Protein AF-A0A9E3PNP5-F1 (afdb_monomer)

Secondary structure (DSSP, 8-state):
--EEESS-EE-TTT--EE-TT-B-SSPPPHHHHHHHHHTTSEEETT----S----------------GGGS-HHHHHHHHHHTT---TT--SHHHHHHHHHHHHHHT--

Radius of 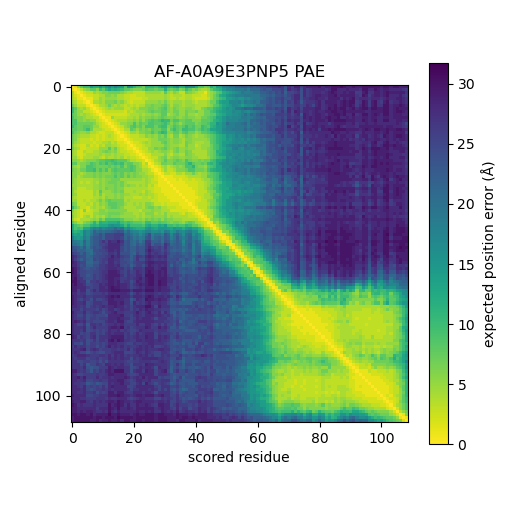gyration: 21.62 Å; Cα contacts (8 Å, |Δi|>4): 100; chains: 1; bounding box: 32×52×52 Å

Nearest PDB structures (foldseek):
  2kve-assembly1_A  TM=7.311E-01  e=4.045E+00  Homo sapiens
  2ld7-assembly1_A  TM=5.397E-01  e=1.822E+00  Mus musculus
  6hix-assembly1_AI  TM=6.394E-01  e=3.785E+00  Trypanosoma brucei brucei

Mean predicted aligned error: 17.45 Å

pLDDT: mean 71.56, std 14.16, range [37.72, 86.31]

Solvent-accessible surface area (backbone atoms only — not comparable to full-atom values): 6914 Å² total; per-residue (Å²): 131,62,34,29,22,60,31,74,40,65,42,84,90,77,68,46,76,42,47,57,73,35,73,53,76,76,78,67,53,72,72,55,42,51,52,32,37,74,70,48,29,35,40,60,69,82,67,78,75,85,69,91,75,72,88,82,73,84,75,92,76,87,75,97,64,85,61,66,84,77,50,50,62,68,57,48,50,50,52,23,59,76,68,71,48,82,56,85,89,50,81,48,60,68,52,40,47,50,49,46,51,51,55,64,62,67,74,71,128

Structure (mmCIF, N/CA/C/O backbone):
data_AF-A0A9E3PNP5-F1
#
_entry.id   AF-A0A9E3PNP5-F1
#
loop_
_atom_site.group_PDB
_atom_site.id
_atom_site.type_symbol
_atom_site.label_atom_id
_atom_site.label_alt_id
_atom_site.label_comp_id
_atom_site.label_asym_id
_atom_site.label_entity_id
_atom_site.label_seq_id
_atom_site.pdbx_PDB_ins_code
_atom_site.Cartn_x
_atom_site.Cartn_y
_atom_site.Cartn_z
_atom_site.occupancy
_atom_site.B_iso_or_equiv
_atom_site.auth_seq_id
_atom_site.auth_comp_id
_atom_site.auth_asym_id
_atom_site.auth_atom_id
_atom_site.pdbx_PDB_model_num
ATOM 1 N N . MET A 1 1 ? 15.168 14.556 7.416 1.00 58.06 1 MET A N 1
ATOM 2 C CA . MET A 1 1 ? 14.121 14.536 6.367 1.00 58.06 1 MET A CA 1
ATOM 3 C C . MET A 1 1 ? 12.791 14.303 7.069 1.00 58.06 1 MET A C 1
ATOM 5 O O . MET A 1 1 ? 12.699 13.333 7.808 1.00 58.06 1 MET A O 1
ATOM 9 N N . PRO A 1 2 ? 11.783 15.183 6.935 1.00 71.56 2 PRO A N 1
ATOM 10 C CA . PRO A 1 2 ? 10.593 15.079 7.773 1.00 71.56 2 PRO A CA 1
ATOM 11 C C . PRO A 1 2 ? 9.745 13.851 7.407 1.00 71.56 2 PRO A C 1
ATOM 13 O O . PRO A 1 2 ? 9.424 13.627 6.241 1.00 71.56 2 PRO A O 1
ATOM 16 N N . TYR A 1 3 ? 9.365 13.066 8.416 1.00 78.12 3 TYR A N 1
ATOM 17 C CA . TYR A 1 3 ? 8.418 11.960 8.276 1.00 78.12 3 TYR A CA 1
ATOM 18 C C . TYR A 1 3 ? 7.027 12.410 8.715 1.00 78.12 3 TYR A C 1
ATOM 20 O O . TYR A 1 3 ? 6.858 12.995 9.788 1.00 78.12 3 TYR A O 1
ATOM 28 N N . VAL A 1 4 ? 6.027 12.124 7.887 1.00 83.00 4 VAL A N 1
ATOM 29 C CA . VAL A 1 4 ? 4.620 12.438 8.150 1.00 83.00 4 VAL A CA 1
ATOM 30 C C . VAL A 1 4 ? 3.878 11.156 8.471 1.00 83.00 4 VAL A C 1
ATOM 32 O O . VAL A 1 4 ? 4.035 10.132 7.803 1.00 83.00 4 VAL A O 1
ATOM 35 N N . VAL A 1 5 ? 3.048 11.218 9.499 1.00 84.69 5 VAL A N 1
ATOM 36 C CA . VAL A 1 5 ? 2.220 10.107 9.948 1.00 84.69 5 VAL A CA 1
ATOM 37 C C . VAL A 1 5 ? 1.080 9.910 8.957 1.00 84.69 5 VAL A C 1
ATOM 39 O O . VAL A 1 5 ? 0.356 10.844 8.626 1.00 84.69 5 VAL A O 1
ATOM 42 N N . LYS A 1 6 ? 0.932 8.697 8.427 1.00 81.38 6 LYS A N 1
ATOM 43 C CA . LYS A 1 6 ? -0.122 8.353 7.460 1.00 81.38 6 LYS A CA 1
ATOM 44 C C . LYS A 1 6 ? -1.346 7.751 8.150 1.00 81.38 6 LYS A C 1
ATOM 46 O O . LYS A 1 6 ? -2.465 7.996 7.710 1.00 81.38 6 LYS A O 1
ATOM 51 N N . ALA A 1 7 ? -1.130 6.974 9.204 1.00 77.69 7 ALA A N 1
ATOM 52 C CA . ALA A 1 7 ? -2.159 6.301 9.989 1.00 77.69 7 ALA A CA 1
ATOM 53 C C . ALA A 1 7 ? -1.896 6.559 11.474 1.00 77.69 7 ALA A C 1
ATOM 55 O O . ALA A 1 7 ? -0.740 6.760 11.841 1.00 77.69 7 ALA A O 1
ATOM 56 N N . GLU A 1 8 ? -2.938 6.571 12.316 1.00 81.62 8 GLU A N 1
ATOM 57 C CA . GLU A 1 8 ? -2.735 6.788 13.751 1.00 81.62 8 GLU A CA 1
ATOM 58 C C . GLU A 1 8 ? -1.709 5.782 14.286 1.00 81.62 8 GLU A C 1
ATOM 60 O O . GLU A 1 8 ? -1.812 4.575 14.061 1.00 81.62 8 GLU A O 1
ATOM 65 N N . CYS A 1 9 ? -0.675 6.279 14.951 1.00 76.19 9 CYS A N 1
ATOM 66 C CA . CYS A 1 9 ? 0.361 5.419 15.489 1.00 76.19 9 CYS A CA 1
ATOM 67 C C . CYS A 1 9 ? 0.867 5.975 16.807 1.00 76.19 9 CYS A C 1
ATOM 69 O O . CYS A 1 9 ? 0.992 7.186 16.991 1.00 76.19 9 CYS A O 1
ATOM 71 N N . VAL A 1 10 ? 1.166 5.077 17.735 1.00 78.94 10 VAL A N 1
ATOM 72 C CA . VAL A 1 10 ? 1.774 5.440 19.011 1.00 78.94 10 VAL A CA 1
ATOM 73 C C . VAL A 1 10 ? 3.262 5.183 18.898 1.00 78.94 10 VAL A C 1
ATOM 75 O O . VAL A 1 10 ? 3.677 4.065 18.592 1.00 78.94 10 VAL A O 1
ATOM 78 N N . ASP A 1 11 ? 4.070 6.212 19.126 1.00 75.06 11 ASP A N 1
ATOM 79 C CA . ASP A 1 11 ? 5.506 6.013 19.237 1.00 75.06 11 ASP A CA 1
ATOM 80 C C . ASP A 1 11 ? 5.812 5.269 20.537 1.00 75.06 11 ASP A C 1
ATOM 82 O O . ASP A 1 11 ? 5.492 5.732 21.628 1.00 75.06 11 ASP A O 1
ATOM 86 N N . VAL A 1 12 ? 6.458 4.114 20.418 1.00 70.00 12 VAL A N 1
ATOM 87 C CA . VAL A 1 12 ? 6.821 3.258 21.553 1.00 70.00 12 VAL A CA 1
ATOM 88 C C . VAL A 1 12 ? 7.871 3.927 22.449 1.00 70.00 12 VAL A C 1
ATOM 90 O O .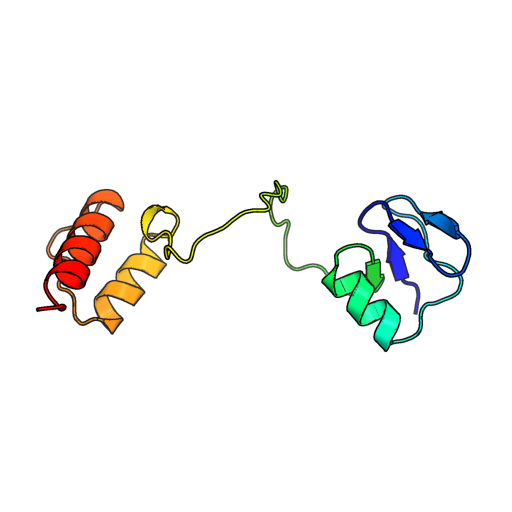 VAL A 1 12 ? 7.939 3.627 23.637 1.00 70.00 12 VAL A O 1
ATOM 93 N N . ARG A 1 13 ? 8.678 4.853 21.912 1.00 69.69 13 ARG A N 1
ATOM 94 C CA . ARG A 1 13 ? 9.751 5.527 22.663 1.00 69.69 13 ARG A CA 1
ATOM 95 C C . ARG A 1 13 ? 9.222 6.649 23.548 1.00 69.69 13 ARG A C 1
ATOM 97 O O . ARG A 1 13 ? 9.649 6.781 24.690 1.00 69.69 13 ARG A O 1
ATOM 104 N N . SER A 1 14 ? 8.326 7.471 23.008 1.00 68.94 14 SER A N 1
ATOM 105 C CA . SER A 1 14 ? 7.749 8.619 23.717 1.00 68.94 14 SER A CA 1
ATOM 106 C C . SER A 1 14 ? 6.370 8.346 24.321 1.00 68.94 14 SER A C 1
ATOM 108 O O . SER A 1 14 ? 5.883 9.153 25.110 1.00 68.94 14 SER A O 1
ATOM 110 N N . GLY A 1 15 ? 5.709 7.249 23.938 1.00 74.31 15 GLY A N 1
ATOM 111 C CA . GLY A 1 15 ? 4.306 6.980 24.266 1.00 74.31 15 GLY A CA 1
ATOM 112 C C . GLY A 1 15 ? 3.329 7.954 23.597 1.00 74.31 15 GLY A C 1
ATOM 113 O O . GLY A 1 15 ? 2.132 7.935 23.891 1.00 74.31 15 GLY A O 1
ATOM 114 N N . LYS A 1 16 ? 3.816 8.836 22.715 1.00 77.19 16 LYS A N 1
ATOM 115 C CA . LYS A 1 16 ? 3.007 9.875 22.088 1.00 77.19 16 LYS A CA 1
ATOM 116 C C . LYS A 1 16 ? 2.182 9.273 20.957 1.00 77.19 16 LYS A C 1
ATOM 118 O O . LYS A 1 16 ? 2.715 8.605 20.073 1.00 77.19 16 LYS A O 1
ATOM 123 N N . ARG A 1 17 ? 0.872 9.523 20.981 1.00 81.50 17 ARG A N 1
ATOM 124 C CA . ARG A 1 17 ? -0.023 9.194 19.866 1.00 81.50 17 ARG A CA 1
ATOM 125 C C . ARG A 1 17 ? 0.119 10.280 18.805 1.00 81.50 17 ARG A C 1
ATOM 127 O O . ARG A 1 17 ? 0.007 11.462 19.123 1.00 81.50 17 ARG A O 1
ATOM 134 N N . PHE A 1 18 ? 0.374 9.863 17.577 1.00 82.19 18 PHE A N 1
ATOM 135 C CA . PHE A 1 18 ? 0.427 10.717 16.403 1.00 82.19 18 PHE A CA 1
ATOM 136 C C . PHE A 1 18 ? -0.786 10.440 15.526 1.00 82.19 18 PHE A C 1
ATOM 138 O O . PHE A 1 18 ? -1.164 9.281 15.335 1.00 82.19 18 PHE A O 1
ATOM 145 N N . PHE A 1 19 ? -1.380 1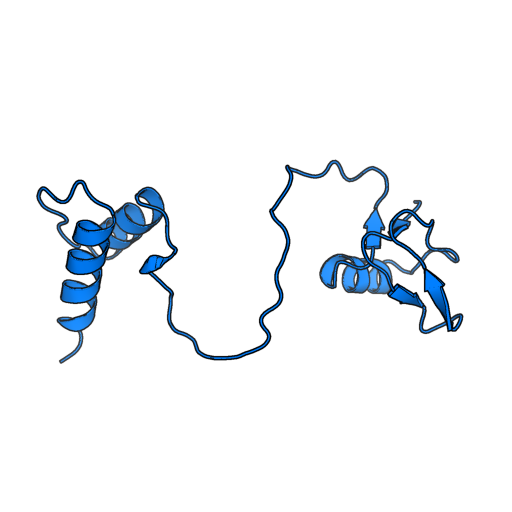1.500 14.989 1.00 81.94 19 PHE A N 1
ATOM 146 C CA . PHE A 1 19 ? -2.512 11.409 14.082 1.00 81.94 19 PHE A CA 1
ATOM 147 C C . PHE A 1 19 ? -2.056 11.479 12.621 1.00 81.94 19 PHE A C 1
ATOM 149 O O . PHE A 1 19 ? -0.986 12.015 12.329 1.00 81.94 19 PHE A O 1
ATOM 156 N N . PRO A 1 20 ? -2.858 10.965 11.675 1.00 82.00 20 PRO A N 1
ATOM 157 C CA . PRO A 1 20 ? -2.614 11.161 10.251 1.00 82.00 20 PRO A CA 1
ATOM 158 C C . PRO A 1 20 ? -2.407 12.645 9.913 1.00 82.00 20 PRO A C 1
ATOM 160 O O . PRO A 1 20 ? -3.266 13.476 10.194 1.00 82.00 20 PRO A O 1
ATOM 163 N N . GLY A 1 21 ? -1.272 12.970 9.300 1.00 77.69 21 GLY A N 1
ATOM 164 C CA . GLY A 1 21 ? -0.848 14.331 8.976 1.00 77.69 21 GLY A CA 1
ATOM 165 C C . GLY A 1 21 ? 0.100 14.968 9.996 1.00 77.69 21 GLY A C 1
ATOM 166 O O . GLY A 1 21 ? 0.711 15.988 9.675 1.00 77.69 21 GLY A O 1
ATOM 167 N N . ASP A 1 22 ? 0.288 14.376 11.181 1.00 82.12 22 ASP A N 1
ATOM 168 C CA . ASP A 1 22 ? 1.269 14.872 12.147 1.00 82.12 22 ASP A CA 1
ATOM 169 C C . ASP A 1 22 ? 2.704 14.615 11.683 1.00 82.12 22 ASP A C 1
ATOM 171 O O . ASP A 1 22 ? 3.025 13.608 11.045 1.00 82.12 22 ASP A O 1
ATOM 175 N N . LYS A 1 23 ? 3.603 15.522 12.071 1.00 81.25 23 LYS A N 1
ATOM 176 C CA . LYS A 1 23 ? 5.045 15.330 11.904 1.00 81.25 23 LYS A CA 1
ATOM 177 C C . LYS A 1 23 ? 5.558 14.412 13.004 1.00 81.25 23 LYS A C 1
ATOM 179 O O . LYS A 1 23 ? 5.411 14.718 14.190 1.00 81.25 23 LYS A O 1
ATOM 184 N N . PHE A 1 24 ? 6.193 13.314 12.613 1.00 78.44 24 PHE A N 1
ATOM 185 C CA . PHE A 1 24 ? 6.798 12.395 13.565 1.00 78.44 24 PHE A CA 1
ATOM 186 C C . PHE A 1 24 ? 8.088 13.010 14.119 1.00 78.44 24 PHE A C 1
ATOM 188 O O . PHE A 1 24 ? 9.052 13.224 13.384 1.00 78.44 24 PHE A O 1
ATOM 195 N N . HIS A 1 25 ? 8.077 13.331 15.413 1.00 72.62 25 HIS A N 1
ATOM 196 C CA . HIS A 1 25 ? 9.214 13.901 16.135 1.00 72.62 25 HIS A CA 1
ATOM 197 C C . HIS A 1 25 ? 9.384 13.205 17.492 1.00 72.62 25 HIS A C 1
ATOM 199 O O . HIS A 1 25 ? 8.404 13.126 18.239 1.00 72.62 25 HIS A O 1
ATOM 205 N N . PRO A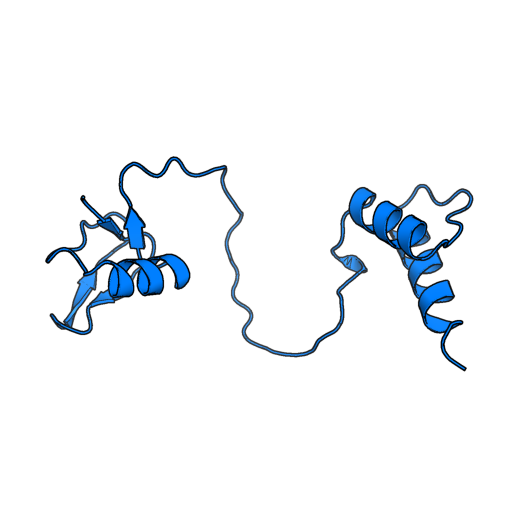 1 26 ? 10.608 12.789 17.869 1.00 71.25 26 PRO A N 1
ATOM 206 C CA . PRO A 1 26 ? 11.887 12.968 17.160 1.00 71.25 26 PRO A CA 1
ATOM 207 C C . PRO A 1 26 ? 11.996 12.153 15.858 1.00 71.25 26 PRO A C 1
ATOM 209 O O . PRO A 1 26 ? 11.245 11.201 15.666 1.00 71.25 26 PRO A O 1
ATOM 212 N N . GLU A 1 27 ? 12.904 12.555 14.958 1.00 74.06 27 GLU A N 1
ATOM 213 C CA . GLU A 1 27 ? 13.106 11.875 13.669 1.00 74.06 27 GLU A CA 1
ATOM 214 C C . GLU A 1 27 ? 13.499 10.401 13.935 1.00 74.06 27 GLU A C 1
ATOM 216 O O . GLU A 1 27 ? 14.403 10.155 14.744 1.00 74.06 27 GLU A O 1
ATOM 221 N N . PRO A 1 28 ? 12.777 9.420 13.363 1.00 74.56 28 PRO A N 1
ATOM 222 C CA . PRO A 1 28 ? 13.082 8.011 13.555 1.00 74.56 28 PRO A CA 1
ATOM 223 C C . PRO A 1 28 ? 14.372 7.655 12.812 1.00 74.56 28 PRO A C 1
ATOM 225 O O . PRO A 1 28 ? 14.694 8.258 11.789 1.00 74.56 28 PRO A O 1
ATOM 228 N N . ASP A 1 29 ? 15.091 6.660 13.327 1.00 80.56 29 ASP A N 1
ATOM 229 C CA . ASP A 1 29 ? 16.249 6.092 12.629 1.00 80.56 29 ASP A CA 1
ATOM 230 C C . ASP A 1 29 ? 15.809 5.386 11.332 1.00 80.56 29 ASP A C 1
ATOM 232 O O . ASP A 1 29 ? 14.630 5.050 11.189 1.00 80.56 29 ASP A O 1
ATOM 236 N N . GLU A 1 30 ? 16.721 5.143 10.393 1.00 76.81 30 GLU A N 1
ATOM 237 C CA . GLU A 1 30 ? 16.403 4.624 9.056 1.00 76.81 30 GLU A CA 1
ATOM 238 C C . GLU A 1 30 ? 15.715 3.248 9.127 1.00 76.81 30 GLU A C 1
ATOM 240 O O . GLU A 1 30 ? 14.681 3.027 8.491 1.00 76.81 30 GLU A O 1
ATOM 245 N N . ASP A 1 31 ? 16.190 2.369 10.014 1.00 78.69 31 ASP A N 1
ATOM 246 C CA . ASP A 1 31 ? 15.567 1.069 10.290 1.00 78.69 31 ASP A CA 1
ATOM 247 C C . ASP A 1 31 ? 14.157 1.207 10.889 1.00 78.69 31 ASP A C 1
ATOM 249 O O . ASP A 1 31 ? 13.230 0.460 10.557 1.00 78.69 31 ASP A O 1
ATOM 253 N N . GLN A 1 32 ? 13.962 2.177 11.787 1.00 76.56 32 GLN A N 1
ATOM 254 C CA . GLN A 1 32 ? 12.663 2.420 12.416 1.00 76.56 32 GLN A CA 1
ATOM 255 C C . GLN A 1 32 ? 11.679 3.009 11.402 1.00 76.56 32 GLN A C 1
ATOM 257 O O . GLN A 1 32 ? 10.525 2.576 11.336 1.00 76.56 32 GLN A O 1
ATOM 262 N N . ALA A 1 33 ? 12.138 3.972 10.603 1.00 77.50 33 ALA A N 1
ATOM 263 C CA . ALA A 1 33 ? 11.382 4.580 9.526 1.00 77.50 33 ALA A CA 1
ATOM 264 C C . ALA A 1 33 ? 10.948 3.517 8.519 1.00 77.50 33 ALA A C 1
ATOM 266 O O . ALA A 1 33 ? 9.762 3.438 8.215 1.00 77.50 33 ALA A O 1
ATOM 267 N N . ALA A 1 34 ? 11.855 2.640 8.080 1.00 78.69 34 ALA A N 1
ATOM 268 C CA . ALA A 1 34 ? 11.536 1.547 7.168 1.00 78.69 34 ALA A CA 1
ATOM 269 C C . ALA A 1 34 ? 10.453 0.621 7.740 1.00 78.69 34 ALA A C 1
ATOM 271 O O . ALA A 1 34 ? 9.480 0.313 7.052 1.00 78.69 34 ALA A O 1
ATOM 272 N N . ARG A 1 35 ? 10.554 0.238 9.021 1.00 77.88 35 ARG A N 1
ATOM 273 C CA . ARG A 1 35 ? 9.541 -0.598 9.691 1.00 77.88 35 ARG A CA 1
ATOM 274 C C . ARG A 1 35 ? 8.187 0.102 9.807 1.00 77.88 35 ARG A C 1
ATOM 276 O O . ARG A 1 35 ? 7.159 -0.524 9.565 1.00 77.88 35 ARG A O 1
ATOM 283 N N . LEU A 1 36 ? 8.168 1.389 10.151 1.00 79.19 36 LEU A N 1
ATOM 284 C CA . LEU A 1 36 ? 6.936 2.172 10.291 1.00 79.19 36 LEU A CA 1
ATOM 285 C C . LEU A 1 36 ? 6.308 2.533 8.938 1.00 79.19 36 LEU A C 1
ATOM 287 O O . LEU A 1 36 ? 5.086 2.593 8.837 1.00 79.19 36 LEU A O 1
ATOM 291 N N . ILE A 1 37 ? 7.114 2.740 7.896 1.00 81.38 37 ILE A N 1
ATOM 292 C CA . ILE A 1 37 ? 6.652 2.921 6.515 1.00 81.38 37 ILE A CA 1
ATOM 293 C C . ILE A 1 37 ? 6.070 1.606 5.991 1.00 81.38 37 ILE A C 1
ATOM 295 O O . ILE A 1 37 ? 4.972 1.613 5.436 1.00 81.38 37 ILE A O 1
ATOM 299 N N . ALA A 1 38 ? 6.746 0.477 6.229 1.00 76.69 38 ALA A N 1
ATOM 300 C CA . ALA A 1 38 ? 6.251 -0.852 5.871 1.00 76.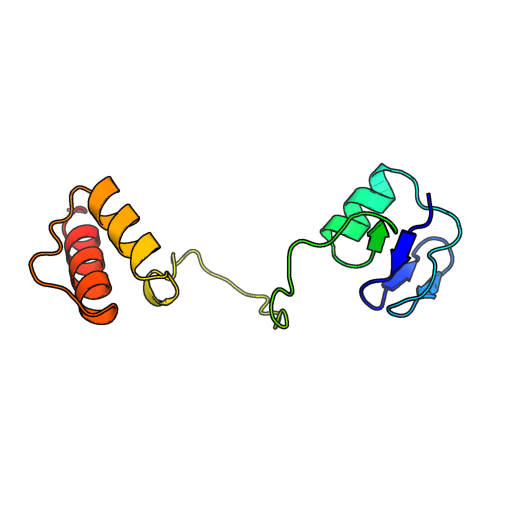69 38 ALA A CA 1
ATOM 301 C C . ALA A 1 38 ? 4.944 -1.199 6.603 1.00 76.69 38 ALA A C 1
ATOM 303 O O . ALA A 1 38 ? 4.042 -1.779 6.007 1.00 76.69 38 ALA A O 1
ATOM 304 N N . ALA A 1 39 ? 4.807 -0.783 7.865 1.00 77.75 39 ALA A N 1
ATOM 305 C CA . ALA A 1 39 ? 3.569 -0.910 8.634 1.00 77.75 39 ALA A CA 1
ATOM 306 C C . ALA A 1 39 ? 2.477 0.104 8.230 1.00 77.75 39 ALA A C 1
ATOM 308 O O . ALA A 1 39 ? 1.352 0.016 8.712 1.00 77.75 39 ALA A O 1
ATOM 309 N N . GLY A 1 40 ? 2.783 1.077 7.363 1.00 79.19 40 GLY A N 1
ATOM 310 C CA . GLY A 1 40 ? 1.838 2.104 6.916 1.00 79.19 40 GLY A CA 1
ATOM 311 C C . GLY A 1 40 ? 1.588 3.241 7.914 1.00 79.19 40 GLY A C 1
ATOM 312 O O . GLY A 1 40 ? 0.698 4.059 7.681 1.00 79.19 40 GLY A O 1
ATOM 313 N N . CYS A 1 41 ? 2.376 3.326 8.986 1.00 82.12 41 CYS A N 1
ATOM 314 C CA . CYS A 1 41 ? 2.297 4.367 10.010 1.00 82.12 41 CYS A CA 1
ATOM 315 C C . CYS A 1 41 ? 2.945 5.682 9.556 1.00 82.12 41 CYS A C 1
ATOM 317 O O . CYS A 1 41 ? 2.413 6.752 9.839 1.00 82.12 41 CYS A O 1
ATOM 319 N N . LEU A 1 42 ? 4.071 5.620 8.833 1.00 82.25 42 LEU A N 1
ATOM 320 C CA . LEU A 1 42 ? 4.845 6.791 8.398 1.00 82.25 42 LEU A CA 1
ATOM 321 C C . LEU A 1 42 ? 4.999 6.876 6.876 1.00 82.25 42 LEU A C 1
ATOM 323 O O . LEU A 1 42 ? 4.885 5.886 6.157 1.00 82.25 42 LEU A O 1
ATOM 327 N N . ARG A 1 43 ? 5.300 8.079 6.386 1.00 81.06 43 ARG A N 1
ATOM 328 C CA . ARG A 1 43 ? 5.736 8.362 5.016 1.00 81.06 43 ARG A CA 1
ATOM 329 C C . ARG A 1 43 ? 6.834 9.423 5.039 1.00 81.06 43 ARG A C 1
ATOM 331 O O . ARG A 1 43 ? 6.757 10.367 5.818 1.00 81.06 43 ARG A O 1
ATOM 338 N N . LEU A 1 44 ? 7.817 9.302 4.153 1.00 78.31 44 LEU A N 1
ATOM 339 C CA . LEU A 1 44 ? 8.774 10.372 3.882 1.00 78.31 44 LEU A CA 1
ATOM 340 C C . LEU A 1 44 ? 8.075 11.535 3.150 1.00 78.31 44 LEU A C 1
ATOM 342 O O . LEU A 1 44 ? 7.491 11.333 2.079 1.00 78.31 44 LEU A O 1
ATOM 346 N N . ASP A 1 45 ? 8.113 12.736 3.727 1.00 67.62 45 ASP A N 1
ATOM 347 C CA . ASP A 1 45 ? 7.578 13.951 3.104 1.00 67.62 45 ASP A CA 1
ATOM 348 C C . ASP A 1 45 ? 8.455 14.302 1.888 1.00 67.62 45 ASP A C 1
ATOM 350 O O . ASP A 1 45 ? 9.633 14.627 2.026 1.00 67.62 45 ASP A O 1
ATOM 354 N N . GLY A 1 46 ? 7.914 14.120 0.680 1.00 57.59 46 GLY A N 1
ATOM 355 C CA . GLY A 1 46 ? 8.652 14.251 -0.587 1.00 57.59 46 GLY A CA 1
ATOM 356 C C . GLY A 1 46 ? 8.730 12.969 -1.424 1.00 57.59 46 GLY A C 1
ATOM 357 O O . GLY A 1 46 ? 9.039 13.040 -2.611 1.00 57.59 46 GLY A O 1
ATOM 358 N N . ALA A 1 47 ? 8.363 11.807 -0.869 1.00 50.91 47 ALA A N 1
ATOM 359 C CA . ALA A 1 47 ? 8.089 10.625 -1.682 1.00 50.91 47 ALA A CA 1
ATOM 360 C C . ALA A 1 47 ? 6.722 10.802 -2.368 1.00 50.91 47 ALA A C 1
ATOM 362 O O . ALA A 1 47 ? 5.668 10.533 -1.781 1.00 50.91 47 ALA A O 1
ATOM 363 N N . THR A 1 48 ? 6.739 11.314 -3.602 1.00 39.00 48 THR A N 1
ATOM 364 C CA . THR A 1 48 ? 5.576 11.384 -4.497 1.00 39.00 48 THR A CA 1
ATOM 365 C C . THR A 1 48 ? 4.840 10.039 -4.482 1.00 39.00 48 THR A C 1
ATOM 367 O O . THR A 1 48 ? 5.426 9.027 -4.868 1.00 39.00 48 THR A O 1
ATOM 370 N N . PRO A 1 49 ? 3.576 9.972 -4.031 1.00 49.25 49 PRO A N 1
ATOM 371 C CA . PRO A 1 49 ? 2.830 8.724 -4.061 1.00 49.25 49 PRO A CA 1
ATOM 372 C C . PRO A 1 49 ? 2.451 8.398 -5.512 1.00 49.25 49 PRO A C 1
ATOM 374 O O . PRO A 1 49 ? 1.834 9.241 -6.169 1.00 49.25 49 PRO A O 1
ATOM 377 N N . PRO A 1 50 ? 2.699 7.186 -6.032 1.00 42.91 50 PRO A N 1
ATOM 378 C CA . PRO A 1 50 ? 1.932 6.731 -7.173 1.00 42.91 50 PRO A CA 1
ATOM 379 C C . PRO A 1 50 ? 0.516 6.394 -6.685 1.00 42.91 50 PRO A C 1
ATOM 381 O O . PRO A 1 50 ? 0.307 5.337 -6.109 1.00 42.91 50 PRO A O 1
ATOM 384 N N . ARG A 1 51 ? -0.434 7.303 -6.963 1.00 42.72 51 ARG A N 1
ATOM 385 C CA . ARG A 1 51 ? -1.880 7.055 -7.168 1.00 42.72 51 ARG A CA 1
ATOM 386 C C . ARG A 1 51 ? -2.690 6.511 -5.956 1.00 42.72 51 ARG A C 1
ATOM 388 O O . ARG A 1 51 ? -2.194 5.718 -5.166 1.00 42.72 51 ARG A O 1
ATOM 395 N N . PRO A 1 52 ? -3.962 6.918 -5.766 1.00 48.47 52 PRO A N 1
ATOM 396 C CA . PRO A 1 52 ? -4.770 6.447 -4.641 1.00 48.47 52 PRO A CA 1
ATOM 397 C C . PRO A 1 52 ? -5.085 4.954 -4.797 1.00 48.47 52 PRO A C 1
ATOM 399 O O . PRO A 1 52 ? -5.898 4.568 -5.635 1.00 48.47 52 PRO A O 1
ATOM 402 N N . ALA A 1 53 ? -4.440 4.114 -3.989 1.00 44.09 53 ALA A N 1
ATOM 403 C CA . ALA A 1 53 ? -4.955 2.788 -3.693 1.00 44.09 53 ALA A CA 1
ATOM 404 C C . ALA A 1 53 ? -6.104 2.936 -2.685 1.00 44.09 53 ALA A C 1
ATOM 406 O O . ALA A 1 53 ? -5.997 3.675 -1.706 1.00 44.09 53 ALA A O 1
ATOM 407 N N . ALA A 1 54 ? -7.199 2.263 -3.016 1.00 49.62 54 ALA A N 1
ATOM 408 C CA . ALA A 1 54 ? -8.462 2.126 -2.304 1.00 49.62 54 ALA A CA 1
ATOM 409 C C . ALA A 1 54 ? -8.327 1.902 -0.778 1.00 49.62 54 ALA A C 1
ATOM 411 O O . ALA A 1 54 ? -7.255 1.515 -0.305 1.00 49.62 54 ALA A O 1
ATOM 412 N N . PRO A 1 55 ? -9.409 2.115 0.002 1.00 43.50 55 PRO A N 1
ATOM 413 C CA . PRO A 1 55 ? -9.430 1.790 1.425 1.00 43.50 55 PRO A CA 1
ATOM 414 C C . PRO A 1 55 ? -8.987 0.340 1.632 1.00 43.50 55 PRO A C 1
ATOM 416 O O . PRO A 1 55 ? -9.604 -0.593 1.123 1.00 43.50 55 PRO A O 1
ATOM 419 N N . VAL A 1 56 ? -7.894 0.166 2.373 1.00 37.72 56 VAL A N 1
ATOM 420 C CA . VAL A 1 56 ? -7.472 -1.137 2.880 1.00 37.72 56 VAL A CA 1
ATOM 421 C C . VAL A 1 56 ? -8.433 -1.460 4.017 1.00 37.72 56 VAL A C 1
ATOM 423 O O . VAL A 1 56 ? -8.302 -1.020 5.156 1.00 37.72 56 VAL A O 1
ATOM 426 N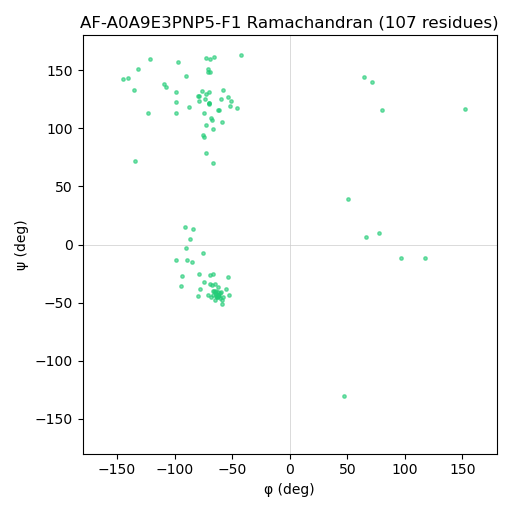 N . THR A 1 57 ? -9.491 -2.169 3.653 1.00 39.66 57 THR A N 1
ATOM 427 C CA . THR A 1 57 ? -10.193 -3.047 4.571 1.00 39.66 57 THR A CA 1
ATOM 428 C C . THR A 1 57 ? -9.173 -4.097 4.993 1.00 39.66 57 THR A C 1
ATOM 430 O O . THR A 1 57 ? -8.680 -4.846 4.151 1.00 39.66 57 THR A O 1
ATOM 433 N N . SER A 1 58 ? -8.811 -4.143 6.272 1.00 57.25 58 SER A N 1
ATOM 434 C CA . SER A 1 58 ? -8.192 -5.344 6.829 1.00 57.25 58 SER A CA 1
ATOM 435 C C . SER A 1 58 ? -9.143 -6.523 6.621 1.00 57.25 58 SER A C 1
ATOM 437 O O . SER A 1 58 ? -10.306 -6.436 7.017 1.00 57.25 58 SER A O 1
ATOM 439 N N . PRO A 1 59 ? -8.635 -7.659 6.130 1.00 46.31 59 PRO A N 1
ATOM 440 C CA . PRO A 1 59 ? -8.907 -8.880 6.857 1.00 46.31 59 PRO A CA 1
ATOM 441 C C . PRO A 1 59 ? -7.583 -9.532 7.234 1.00 46.31 59 PRO A C 1
ATOM 443 O O . PRO A 1 59 ? -6.812 -10.018 6.411 1.00 46.31 59 PRO A O 1
ATOM 446 N N . SER A 1 60 ? -7.345 -9.554 8.540 1.00 55.38 60 SER A N 1
ATOM 447 C CA . SER A 1 60 ? -6.638 -10.672 9.138 1.00 55.38 60 SER A CA 1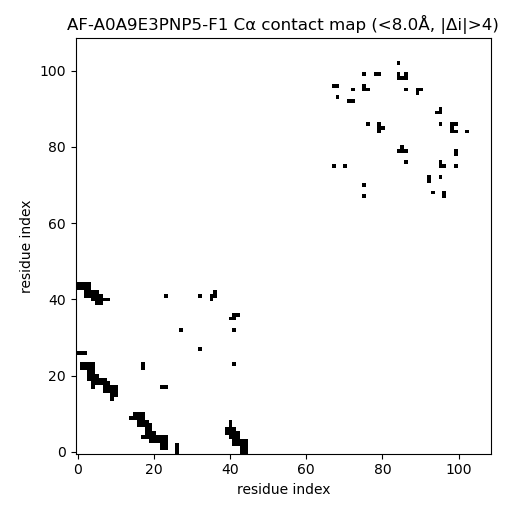
ATOM 448 C C . SER A 1 60 ? -7.500 -11.912 8.903 1.00 55.38 60 SER A C 1
ATOM 450 O O . SER A 1 60 ? -8.626 -11.942 9.401 1.00 55.38 60 SER A O 1
ATOM 452 N N . SER A 1 61 ? -7.008 -12.879 8.124 1.00 44.25 61 SER A N 1
ATOM 453 C CA . SER A 1 61 ? -7.148 -14.333 8.334 1.00 44.25 61 SER A CA 1
ATOM 454 C C . SER A 1 61 ? -7.104 -15.115 7.017 1.00 44.25 61 SER A C 1
ATOM 456 O O . SER A 1 61 ? -8.023 -15.047 6.214 1.00 44.25 61 SER A O 1
ATOM 458 N N . ASN A 1 62 ? -6.060 -15.937 6.933 1.00 47.78 62 ASN A N 1
ATOM 459 C CA . ASN A 1 62 ? -6.056 -17.324 6.474 1.00 47.78 62 ASN A CA 1
ATOM 460 C C . ASN A 1 62 ? -6.253 -17.700 4.993 1.00 47.78 62 ASN A C 1
ATOM 462 O O . ASN A 1 62 ? -7.144 -17.244 4.293 1.00 47.78 62 ASN A O 1
ATOM 466 N N . GLU A 1 63 ? -5.433 -18.694 4.647 1.00 45.38 63 GLU A N 1
ATOM 467 C CA . GLU A 1 63 ? -5.490 -19.632 3.525 1.00 45.38 63 GLU A CA 1
ATOM 468 C C . GLU A 1 63 ? -5.004 -19.170 2.145 1.00 45.38 63 GLU A C 1
ATOM 470 O O . GLU A 1 63 ? -5.560 -18.309 1.470 1.00 45.38 63 GLU A O 1
ATOM 475 N N . GLY A 1 64 ? -3.935 -19.847 1.709 1.00 44.53 64 GLY A N 1
ATOM 476 C CA . GLY A 1 64 ? -3.386 -19.829 0.362 1.00 44.53 64 GLY A CA 1
ATOM 477 C C . GLY A 1 64 ? -4.324 -20.469 -0.656 1.00 44.53 64 GLY A C 1
ATOM 478 O O . GLY A 1 64 ? -4.022 -21.519 -1.213 1.00 44.53 64 GLY A O 1
ATOM 479 N N . GLY A 1 65 ? -5.435 -19.800 -0.934 1.00 46.78 65 GLY A N 1
ATOM 480 C CA . GLY A 1 65 ? -6.133 -19.908 -2.203 1.00 46.78 65 GLY A CA 1
ATOM 481 C C . GLY A 1 65 ? -5.722 -18.717 -3.053 1.00 46.78 65 GLY A C 1
ATOM 482 O O . GLY A 1 65 ? -6.035 -17.578 -2.718 1.00 46.78 65 GLY A O 1
ATOM 483 N N . VAL A 1 66 ? -5.005 -18.947 -4.152 1.00 56.62 66 VAL A N 1
ATOM 484 C CA . VAL A 1 66 ? -4.877 -17.919 -5.190 1.00 56.62 66 VAL A CA 1
ATOM 485 C C . VAL A 1 66 ? -6.305 -17.609 -5.648 1.00 56.62 66 VAL A C 1
ATOM 487 O O . VAL A 1 66 ? -6.925 -18.436 -6.311 1.00 56.62 66 VAL A O 1
ATOM 490 N N . ASN A 1 67 ? -6.860 -16.464 -5.241 1.00 67.75 67 ASN A N 1
ATOM 491 C CA . ASN A 1 67 ? -8.200 -16.033 -5.640 1.00 67.75 67 ASN A CA 1
ATOM 492 C C . ASN A 1 67 ? -8.166 -15.599 -7.110 1.00 67.75 67 ASN A C 1
ATOM 494 O O . ASN A 1 67 ? -8.125 -14.415 -7.436 1.00 67.75 67 ASN A O 1
ATOM 498 N N . ILE A 1 68 ? -8.172 -16.588 -8.009 1.00 68.50 68 ILE A N 1
ATOM 499 C CA . ILE A 1 68 ? -8.259 -16.416 -9.467 1.00 68.50 68 ILE A CA 1
ATOM 500 C C . ILE A 1 68 ? -9.490 -15.548 -9.821 1.00 68.50 68 ILE A C 1
ATOM 502 O O . ILE A 1 68 ? -9.478 -14.799 -10.793 1.00 68.50 68 ILE A O 1
ATOM 506 N N . GLU A 1 69 ? -10.532 -15.568 -8.985 1.00 69.06 69 GLU A N 1
ATOM 507 C CA . GLU A 1 69 ? -11.785 -14.824 -9.160 1.00 69.06 69 GLU A CA 1
ATOM 508 C C . GLU A 1 69 ? -11.636 -13.300 -8.997 1.00 69.06 69 GLU A C 1
ATOM 510 O O . GLU A 1 69 ? -12.350 -12.537 -9.656 1.00 69.06 69 GLU A O 1
ATOM 515 N N . ASP A 1 70 ? -10.649 -12.834 -8.229 1.00 70.44 70 ASP A N 1
ATOM 516 C CA . ASP A 1 70 ? -10.346 -11.406 -8.055 1.00 70.44 70 ASP A CA 1
ATOM 517 C C . ASP A 1 70 ? -9.354 -10.870 -9.099 1.00 70.44 70 ASP A C 1
ATOM 519 O O . ASP A 1 70 ? -9.243 -9.659 -9.302 1.00 70.44 70 ASP A O 1
ATOM 523 N N . MET A 1 71 ? -8.681 -11.749 -9.848 1.00 74.56 71 MET A N 1
ATOM 524 C CA . MET A 1 71 ? -7.710 -11.344 -10.868 1.00 74.56 71 MET A CA 1
ATOM 525 C C . MET A 1 71 ? -8.393 -10.669 -12.071 1.00 74.56 71 MET A C 1
ATOM 527 O O . MET A 1 71 ? -9.545 -10.945 -12.414 1.00 74.56 71 MET A O 1
ATOM 531 N N . THR A 1 72 ? -7.712 -9.725 -12.720 1.00 82.62 72 THR A N 1
ATOM 532 C CA . THR A 1 72 ? -8.232 -9.053 -13.922 1.00 82.62 72 THR A CA 1
ATOM 533 C C . THR A 1 72 ? -8.208 -9.989 -15.133 1.00 82.62 72 THR A C 1
ATOM 535 O O . THR A 1 72 ? -7.468 -10.969 -15.153 1.00 82.62 72 THR A O 1
ATOM 538 N N . VAL A 1 73 ? -8.993 -9.681 -16.173 1.00 82.75 73 VAL A N 1
ATOM 539 C CA . VAL A 1 73 ? -9.011 -10.462 -17.428 1.00 82.75 73 VAL A CA 1
ATOM 540 C C . VAL A 1 73 ? -7.609 -10.577 -18.035 1.00 82.75 73 VAL A C 1
ATOM 542 O O . VAL A 1 73 ? -7.239 -11.648 -18.506 1.00 82.75 73 VAL A O 1
ATOM 545 N N . ASP A 1 74 ? -6.807 -9.513 -17.972 1.00 81.50 74 ASP A N 1
ATOM 546 C CA . ASP A 1 74 ? -5.410 -9.524 -18.416 1.00 81.50 74 ASP A CA 1
ATOM 547 C C . ASP A 1 74 ? -4.540 -10.488 -17.604 1.00 81.50 74 ASP A C 1
ATOM 549 O O . ASP A 1 74 ? -3.791 -11.276 -18.178 1.00 81.50 74 ASP A O 1
ATOM 553 N N . ALA A 1 75 ? -4.673 -10.480 -16.274 1.00 82.06 75 ALA A N 1
ATOM 554 C CA . ALA A 1 75 ? -3.915 -11.371 -15.400 1.00 82.06 75 ALA A CA 1
ATOM 555 C C . ALA A 1 75 ? -4.331 -12.843 -15.579 1.00 82.06 75 ALA A C 1
ATOM 557 O O . ALA A 1 75 ? -3.489 -13.737 -15.551 1.00 82.06 75 ALA A O 1
ATOM 558 N N . LEU A 1 76 ? -5.615 -13.094 -15.845 1.00 84.75 76 LEU A N 1
ATOM 559 C CA . LEU A 1 76 ? -6.132 -14.418 -16.180 1.00 84.75 76 LEU A CA 1
ATOM 560 C C . LEU A 1 76 ? -5.609 -14.915 -17.530 1.00 84.75 76 LEU A C 1
ATOM 562 O O . LEU A 1 76 ? -5.170 -16.055 -17.634 1.00 84.75 76 LEU A O 1
ATOM 566 N N . LYS A 1 77 ? -5.589 -14.057 -18.556 1.00 81.94 77 LYS A N 1
ATOM 567 C CA . LYS A 1 77 ? -5.004 -14.389 -19.863 1.00 81.94 77 LYS A CA 1
ATOM 568 C C . LYS A 1 77 ? -3.511 -14.677 -19.766 1.00 81.94 77 LYS A C 1
ATOM 570 O O . LYS A 1 77 ? -3.044 -15.619 -20.397 1.00 81.94 77 LYS A O 1
ATOM 575 N N . ALA A 1 78 ? -2.779 -13.905 -18.963 1.00 85.81 78 ALA A N 1
ATOM 576 C CA . ALA A 1 78 ? -1.364 -14.153 -18.707 1.00 85.81 78 ALA A CA 1
ATOM 577 C C . ALA A 1 78 ? -1.145 -15.513 -18.028 1.00 85.81 78 ALA A C 1
ATOM 579 O O . ALA A 1 78 ? -0.288 -16.278 -18.459 1.00 85.81 78 ALA A O 1
ATOM 580 N N . LEU A 1 79 ? -1.964 -15.848 -17.028 1.00 82.75 79 LEU A N 1
ATOM 581 C CA . LEU A 1 79 ? -1.884 -17.130 -16.328 1.00 82.75 79 LEU A CA 1
ATOM 582 C C . LEU A 1 79 ? -2.255 -18.304 -17.245 1.00 82.75 79 LEU A C 1
ATOM 584 O O . LEU A 1 79 ? -1.591 -19.338 -17.229 1.00 82.75 79 LEU A O 1
ATOM 588 N N . ALA A 1 80 ? -3.267 -18.132 -18.096 1.00 83.69 80 ALA A N 1
ATOM 589 C CA . ALA A 1 80 ? -3.616 -19.118 -19.108 1.00 83.69 80 ALA A CA 1
ATOM 590 C C . ALA A 1 80 ? -2.480 -19.322 -20.119 1.00 83.69 80 ALA A C 1
ATOM 592 O O . ALA A 1 80 ? -2.110 -20.458 -20.389 1.00 83.69 80 ALA A O 1
ATOM 593 N N . ALA A 1 81 ? -1.874 -18.243 -20.620 1.00 84.62 81 ALA A N 1
ATOM 594 C CA . ALA A 1 81 ? -0.740 -18.318 -21.538 1.00 84.62 81 ALA A CA 1
ATOM 595 C C . ALA A 1 81 ? 0.480 -18.998 -20.893 1.00 84.62 81 ALA A C 1
ATOM 597 O O . ALA A 1 81 ? 1.085 -19.873 -21.508 1.00 84.62 81 ALA A O 1
ATOM 598 N N . GLU A 1 82 ? 0.802 -18.661 -19.639 1.00 82.00 82 GLU A N 1
ATOM 599 C CA . GLU A 1 82 ? 1.896 -19.286 -18.884 1.00 82.00 82 GLU A CA 1
ATOM 600 C C . GLU A 1 82 ? 1.682 -20.795 -18.724 1.00 82.00 82 GLU A C 1
ATOM 602 O O . GLU A 1 82 ? 2.607 -21.591 -18.884 1.00 82.00 82 GLU A O 1
ATOM 607 N N . LYS A 1 83 ? 0.443 -21.206 -18.449 1.00 81.31 83 LYS A N 1
ATOM 608 C CA . LYS A 1 83 ? 0.072 -22.615 -18.290 1.00 81.31 83 LYS A CA 1
ATOM 609 C C . LYS A 1 83 ? -0.279 -23.305 -19.609 1.00 81.31 83 LYS A C 1
ATOM 611 O O . LYS A 1 83 ? -0.676 -24.466 -19.581 1.00 81.31 83 LYS A O 1
ATOM 616 N N . SER A 1 84 ? -0.125 -22.621 -20.749 1.00 81.06 84 SER A N 1
ATOM 617 C CA . SER A 1 84 ? -0.532 -23.111 -22.076 1.00 81.06 84 SER A CA 1
ATOM 618 C C . SER A 1 84 ? -1.984 -23.623 -22.105 1.00 81.06 84 SER A C 1
ATOM 620 O O . SER A 1 84 ? -2.303 -24.641 -22.718 1.00 81.06 84 SER A O 1
ATOM 622 N N . ILE A 1 85 ? -2.872 -22.922 -21.397 1.00 82.50 85 ILE A N 1
ATOM 623 C CA . ILE A 1 85 ? -4.309 -23.179 -21.331 1.00 82.50 85 ILE A CA 1
ATOM 624 C C . ILE A 1 85 ? -4.981 -22.428 -22.475 1.00 82.50 85 ILE A C 1
ATOM 626 O O . ILE A 1 85 ? -4.955 -21.198 -22.531 1.00 82.50 85 ILE A O 1
ATOM 630 N N . ASP A 1 86 ? -5.614 -23.179 -23.372 1.00 84.31 86 ASP A N 1
ATOM 631 C CA . ASP A 1 86 ? -6.435 -22.608 -24.432 1.00 84.31 86 ASP A CA 1
ATOM 632 C C . ASP A 1 86 ? -7.719 -22.009 -23.842 1.00 84.31 86 ASP A C 1
ATOM 634 O O . ASP A 1 86 ? -8.493 -22.696 -23.172 1.00 84.31 86 ASP A O 1
ATOM 638 N N . LEU A 1 87 ? -7.913 -20.709 -24.060 1.00 81.06 87 LEU A N 1
ATOM 639 C CA . LEU A 1 87 ? -9.086 -19.968 -23.595 1.00 81.06 87 LEU A CA 1
ATOM 640 C C . LEU A 1 87 ? -10.233 -19.970 -24.618 1.00 81.06 87 LEU A C 1
ATOM 642 O O . LEU A 1 87 ? -11.293 -19.417 -24.327 1.00 81.06 87 LEU A O 1
ATOM 646 N N . GLY A 1 88 ? -10.049 -20.563 -25.803 1.00 80.81 88 GLY A N 1
ATOM 647 C CA . GLY A 1 88 ? -11.042 -20.592 -26.874 1.00 80.81 88 GLY A CA 1
ATOM 648 C C . GLY A 1 88 ? -11.686 -19.227 -27.151 1.00 80.81 88 GLY A C 1
ATOM 649 O O . GLY A 1 88 ? -11.011 -18.206 -27.285 1.00 80.81 88 GLY A O 1
ATOM 650 N N . ASP A 1 89 ? -13.022 -19.211 -27.199 1.00 74.06 89 ASP A N 1
ATOM 651 C CA . ASP A 1 89 ? -13.848 -18.013 -27.418 1.00 74.06 89 ASP A CA 1
ATOM 652 C C . ASP A 1 89 ? -14.251 -17.299 -26.107 1.00 74.06 89 ASP A C 1
ATOM 654 O O . ASP A 1 89 ? -15.167 -16.470 -26.093 1.00 74.06 89 ASP A O 1
ATOM 658 N N . ALA A 1 90 ? -13.593 -17.609 -24.981 1.00 77.50 90 ALA A N 1
ATOM 659 C CA . ALA A 1 90 ? -13.924 -17.034 -23.681 1.00 77.50 90 ALA A CA 1
ATOM 660 C C . ALA A 1 90 ? -13.631 -15.521 -23.654 1.00 77.50 90 ALA A C 1
ATOM 662 O O . ALA A 1 90 ? -12.498 -15.065 -23.483 1.00 77.50 90 ALA A O 1
ATOM 663 N N . LYS A 1 91 ? -14.689 -14.723 -23.831 1.00 77.25 91 LYS A N 1
ATOM 664 C CA . LYS A 1 91 ? -14.655 -13.250 -23.794 1.00 77.25 91 LYS A CA 1
ATOM 665 C C . LYS A 1 91 ? -14.973 -12.690 -22.410 1.00 77.25 91 LYS A C 1
ATOM 667 O O . LYS A 1 91 ? -14.532 -11.588 -22.084 1.00 77.25 91 LYS A O 1
ATOM 672 N N . LEU A 1 92 ? -15.737 -13.428 -21.604 1.00 82.94 92 LEU A N 1
ATOM 673 C CA . LEU A 1 92 ? -16.119 -13.015 -20.258 1.00 82.94 92 LEU A CA 1
ATOM 674 C C . LEU A 1 92 ? -15.097 -13.501 -19.236 1.00 82.94 92 LEU A C 1
ATOM 676 O O . LEU A 1 92 ? -14.571 -14.608 -19.320 1.00 82.94 92 LEU A O 1
ATOM 680 N N . LYS A 1 93 ? -14.876 -12.675 -18.210 1.00 80.12 93 LYS A N 1
ATOM 681 C CA . LYS A 1 93 ? -13.995 -13.000 -17.083 1.00 80.12 93 LYS A CA 1
ATOM 682 C C . LYS A 1 93 ? -14.363 -14.349 -16.449 1.00 80.12 93 LYS A C 1
ATOM 684 O O . LYS A 1 93 ? -13.474 -15.147 -16.183 1.00 80.12 93 LYS A O 1
ATOM 689 N N . ALA A 1 94 ? -15.656 -14.608 -16.253 1.00 82.44 94 ALA A N 1
ATOM 690 C CA . ALA A 1 94 ? -16.146 -15.849 -15.656 1.00 82.44 94 ALA A CA 1
ATOM 691 C C . ALA A 1 94 ? -15.793 -17.092 -16.493 1.00 82.44 94 ALA A C 1
ATOM 693 O O . ALA A 1 94 ? -15.310 -18.072 -15.933 1.00 82.44 94 ALA A O 1
ATOM 694 N N . ASP A 1 95 ? -15.952 -17.030 -17.819 1.00 83.81 95 ASP A N 1
ATOM 695 C CA . ASP A 1 95 ? -15.602 -18.138 -18.719 1.00 83.81 95 ASP A CA 1
ATOM 696 C C . ASP A 1 95 ? -14.093 -18.411 -18.724 1.00 83.81 95 ASP A C 1
ATOM 698 O O . ASP A 1 95 ? -13.665 -19.562 -18.673 1.00 83.81 95 ASP A O 1
ATOM 702 N N . ILE A 1 96 ? -13.273 -17.353 -18.709 1.00 84.31 96 ILE A N 1
ATOM 703 C CA . ILE A 1 96 ? -11.809 -17.471 -18.641 1.00 84.31 96 ILE A CA 1
ATOM 704 C C . ILE A 1 96 ? -11.388 -18.123 -17.315 1.00 84.31 96 ILE A C 1
ATOM 706 O O . ILE A 1 96 ? -10.555 -19.028 -17.313 1.00 84.31 96 ILE A O 1
ATOM 710 N N . ILE A 1 97 ? -11.979 -17.706 -16.189 1.00 86.31 97 ILE A N 1
ATOM 711 C CA . ILE A 1 97 ? -11.712 -18.310 -14.873 1.00 86.31 97 ILE A CA 1
ATOM 712 C C . ILE A 1 97 ? -12.099 -19.788 -14.878 1.00 86.31 97 ILE A C 1
ATOM 714 O O . ILE A 1 97 ? -11.323 -20.618 -14.407 1.00 86.31 97 ILE A 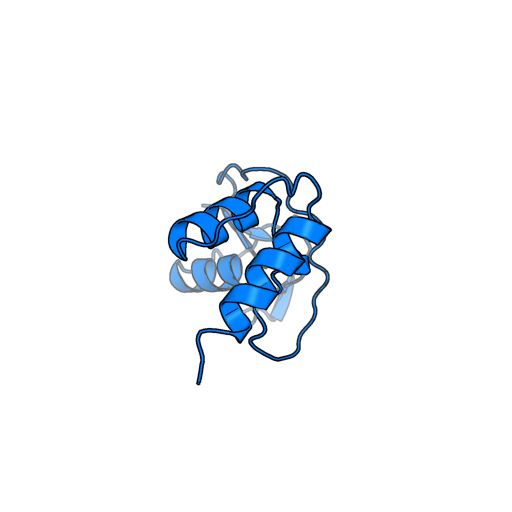O 1
ATOM 718 N N . ALA A 1 98 ? -13.272 -20.125 -15.416 1.00 84.75 98 ALA A N 1
ATOM 719 C CA . ALA A 1 98 ? -13.746 -21.500 -15.484 1.00 84.75 98 ALA A CA 1
ATOM 720 C C . ALA A 1 98 ? -12.811 -22.381 -16.327 1.00 84.75 98 ALA A C 1
ATOM 722 O O . ALA A 1 98 ? -12.437 -23.462 -15.877 1.00 84.75 98 ALA A O 1
ATOM 723 N N . ALA A 1 99 ? -12.365 -21.899 -17.492 1.00 84.94 99 ALA A N 1
ATOM 724 C CA . ALA A 1 99 ? -11.425 -22.610 -18.359 1.00 84.94 99 ALA A CA 1
ATOM 725 C C . ALA A 1 99 ? -10.067 -22.847 -17.675 1.00 84.94 99 ALA A C 1
ATOM 727 O O . ALA A 1 99 ? -9.530 -23.957 -17.701 1.00 84.94 99 ALA A O 1
ATOM 728 N N . ILE A 1 100 ? -9.536 -21.822 -17.001 1.00 85.62 100 ILE A N 1
ATOM 729 C CA . ILE A 1 100 ? -8.278 -21.906 -16.252 1.00 85.62 100 ILE A CA 1
ATOM 730 C C . ILE A 1 100 ? -8.401 -22.878 -15.081 1.00 85.62 100 ILE A C 1
ATOM 732 O O . ILE A 1 100 ? -7.541 -23.736 -14.904 1.00 85.62 100 ILE A O 1
ATOM 736 N N . LYS A 1 101 ? -9.470 -22.765 -14.286 1.00 83.50 101 LYS A N 1
ATOM 737 C CA . LYS A 1 101 ? -9.704 -23.601 -13.104 1.00 83.50 101 LYS A CA 1
ATOM 738 C C . LYS A 1 101 ? -9.919 -25.063 -13.485 1.00 83.50 101 LYS A C 1
ATOM 740 O O . LYS A 1 101 ? -9.366 -25.937 -12.825 1.00 83.50 101 LYS A O 1
ATOM 745 N N . ALA A 1 102 ? -10.656 -25.321 -14.565 1.00 80.56 102 ALA A N 1
ATOM 746 C CA . ALA A 1 102 ? -10.835 -26.663 -15.107 1.00 80.56 102 ALA A CA 1
ATOM 747 C C . ALA A 1 102 ? -9.485 -27.285 -15.495 1.00 80.56 102 ALA A C 1
ATOM 749 O O . ALA A 1 102 ? -9.139 -28.350 -14.991 1.00 80.56 102 ALA A O 1
ATOM 750 N N . LYS A 1 103 ? -8.658 -26.578 -16.280 1.00 83.25 103 LYS A N 1
ATOM 751 C CA . LYS A 1 103 ? -7.344 -27.099 -16.693 1.00 83.25 103 LYS A CA 1
ATOM 752 C C . LYS A 1 103 ? -6.323 -27.201 -15.561 1.00 83.25 103 LYS A C 1
ATOM 754 O O . LYS A 1 103 ? -5.529 -28.137 -15.566 1.00 83.25 103 LYS A O 1
ATOM 759 N N . LEU A 1 104 ? -6.340 -26.294 -14.580 1.00 73.50 104 LEU A N 1
ATOM 760 C CA . LEU A 1 104 ? -5.499 -26.428 -13.384 1.00 73.50 104 LEU A CA 1
ATOM 761 C C . LEU A 1 104 ? -5.894 -27.646 -12.542 1.00 73.50 104 LEU A C 1
ATOM 763 O O . LEU A 1 104 ? -5.027 -28.261 -11.930 1.00 73.50 104 LEU A O 1
ATOM 767 N N . SER A 1 105 ? -7.185 -27.985 -12.506 1.00 68.00 105 SER A N 1
ATOM 768 C CA . SER A 1 105 ? -7.689 -29.126 -11.741 1.00 68.00 105 SER A CA 1
ATOM 769 C C . SER A 1 105 ? -7.453 -30.471 -12.437 1.00 68.00 105 SER A C 1
ATOM 771 O O . SER A 1 105 ? -7.383 -31.483 -11.750 1.00 68.00 105 SER A O 1
ATOM 773 N N . GLU A 1 106 ? -7.328 -30.506 -13.768 1.00 61.56 106 GLU A N 1
ATOM 774 C CA . GLU A 1 106 ? -7.070 -31.737 -14.538 1.00 61.56 106 GLU A CA 1
ATOM 775 C C . GLU A 1 106 ? -5.577 -32.114 -14.628 1.00 61.56 106 GLU A C 1
ATOM 777 O O . GLU A 1 106 ? -5.249 -33.245 -14.969 1.00 61.56 106 GLU A O 1
ATOM 782 N N . GLY A 1 107 ? -4.657 -31.200 -14.300 1.00 53.12 107 GLY A N 1
ATOM 783 C CA . GL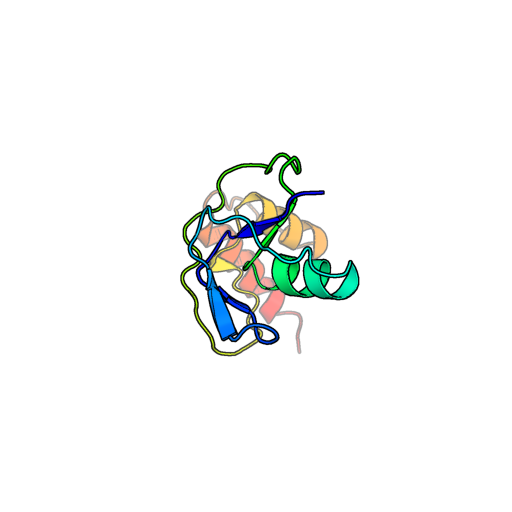Y A 1 107 ? -3.204 -31.435 -14.343 1.00 53.12 107 GLY A CA 1
ATOM 784 C C . GLY A 1 107 ? -2.606 -32.115 -13.104 1.00 53.12 107 GLY A C 1
ATOM 785 O O . GLY A 1 107 ? -1.390 -32.076 -12.927 1.00 53.12 107 GLY A O 1
ATOM 786 N N . GLY A 1 108 ? -3.439 -32.683 -12.228 1.00 49.22 108 GLY A N 1
ATOM 787 C CA . GLY A 1 108 ? -3.028 -33.314 -10.973 1.00 49.22 108 GLY A CA 1
ATOM 788 C C . GLY A 1 108 ? -3.704 -34.664 -10.756 1.00 49.22 108 GLY A C 1
ATOM 789 O O . GLY A 1 108 ? -4.579 -34.774 -9.900 1.00 49.22 108 GLY A O 1
ATOM 790 N N . ALA A 1 109 ? -3.294 -35.673 -11.523 1.00 38.88 109 ALA A N 1
ATOM 791 C CA . ALA A 1 109 ? -3.519 -37.088 -11.235 1.00 38.88 109 ALA A CA 1
ATOM 792 C C . ALA A 1 109 ? -2.308 -37.902 -11.706 1.00 38.88 109 ALA A C 1
ATOM 794 O O . ALA A 1 109 ? -1.857 -37.662 -12.849 1.00 38.88 109 ALA A O 1
#

Sequence (109 aa):
MPYVVKAECVDVRSGKRFFPGDKFHPEPDEDQAARLIAAGCLRLDGATPPRPAAPVTSPSSNEGGVNIEDMTVDALKALAAEKSIDLGDAKLKADIIAAIKAKLSEGGA

Foldseek 3Di:
DWKFFQDFDQDPVVRDTDHGGDTDPPDDDPVVQVVCVVVRGIDDPPPDDPDDDDDPDDDPDDDPDPPLVPDDPVVLVVLCVVVVQDLDPPPDSVSSSVSSVVVVVVVPD